Protein AF-A0A8K1LMV2-F1 (afdb_monomer_lite)

InterPro domains:
  IPR005818 Linker histone H1/H5, domain H15 [PF00538] (33-93)
  IPR005818 Linker histone H1/H5, domain H15 [PS51504] (31-93)
  IPR005818 Linker histone H1/H5, domain H15 [SM00526] (29-93)
  IPR005819 Linker histone H1/H5 [PR00624] (18-39)
  IPR005819 Linker histone H1/H5 [PR00624] (45-62)
  IPR005819 Linker histone H1/H5 [PR00624] (65-83)
  IPR005819 Linker histone H1/H5 [PR00624] (86-93)
  IPR036388 Winged helix-like DNA-binding domain superfamily [G3DSA:1.10.10.10] (31-93)
  IPR036390 Winged helix DNA-binding domain superfamily [SSF46785] (32-93)

Organism: NCBI:txid364589

Sequence (93 aa):
MAETAPAAASGPAAAKKPKKAASGSKARKPAGPSVTELITKAVSASKERKGLSLAALKKALAAGGYDVEKNNSRIKLGLKSLVSKGTLVQTKG

Secondary structure (DSSP, 8-state):
------------------------------SS--HHHHHHHHHHH---TT---HHHHHHHHHHTT--TTTTHHHHHHHHHHHHHTTSS-----

Structure (mmCIF, N/CA/C/O backbone):
data_AF-A0A8K1LMV2-F1
#
_entry.id   AF-A0A8K1LMV2-F1
#
loop_
_atom_site.group_PDB
_atom_site.id
_atom_site.type_symbol
_atom_site.label_atom_id
_atom_site.label_alt_id
_atom_site.label_comp_id
_atom_site.label_asym_id
_atom_site.label_entity_id
_atom_site.label_seq_id
_atom_site.pdbx_PDB_ins_code
_atom_site.Cartn_x
_atom_site.Cartn_y
_atom_site.Cartn_z
_atom_site.occupancy
_atom_site.B_iso_or_equiv
_atom_site.auth_seq_id
_atom_site.auth_comp_id
_atom_site.auth_asym_id
_atom_site.auth_atom_id
_atom_site.pdbx_PDB_model_num
ATOM 1 N N . MET A 1 1 ? -37.567 47.287 -56.526 1.00 39.75 1 MET A N 1
ATOM 2 C CA . MET A 1 1 ? -37.637 46.429 -57.729 1.00 39.75 1 MET A CA 1
ATOM 3 C C . MET A 1 1 ? -36.584 45.350 -57.576 1.00 39.75 1 MET A C 1
ATOM 5 O O . MET A 1 1 ? -35.446 45.731 -57.370 1.00 39.75 1 MET A O 1
ATOM 9 N N . ALA A 1 2 ? -36.831 44.047 -57.587 1.00 44.69 2 ALA A N 1
ATOM 10 C CA . ALA A 1 2 ? -38.021 43.197 -57.674 1.00 44.69 2 ALA A CA 1
ATOM 11 C C . ALA A 1 2 ? -37.631 41.925 -56.876 1.00 44.69 2 ALA A C 1
ATOM 13 O O . ALA A 1 2 ? -36.479 41.508 -56.933 1.00 44.69 2 ALA A O 1
ATOM 14 N N . GLU A 1 3 ? -38.390 41.526 -55.856 1.00 40.00 3 GLU A N 1
ATOM 15 C CA . GLU A 1 3 ? -39.378 40.435 -55.923 1.00 40.00 3 GLU A CA 1
ATOM 16 C C . GLU A 1 3 ? -38.845 39.156 -56.590 1.00 40.00 3 GLU A C 1
ATOM 18 O O . GLU A 1 3 ? -38.679 39.140 -57.800 1.00 40.00 3 GLU A O 1
ATOM 23 N N . THR A 1 4 ? -38.611 38.107 -55.786 1.00 39.38 4 THR A N 1
ATOM 24 C CA . THR A 1 4 ? -39.191 36.759 -55.975 1.00 39.38 4 THR A CA 1
ATOM 25 C C . THR A 1 4 ? -38.882 35.870 -54.757 1.00 39.38 4 THR A C 1
ATOM 27 O O . THR A 1 4 ? -37.757 35.416 -54.563 1.00 39.38 4 THR A O 1
ATOM 30 N N . ALA A 1 5 ? -39.907 35.604 -53.950 1.00 47.38 5 ALA A N 1
ATOM 31 C CA . ALA A 1 5 ? -40.179 34.281 -53.368 1.00 47.38 5 ALA A CA 1
ATOM 32 C C . ALA A 1 5 ? -41.242 33.611 -54.287 1.00 47.38 5 ALA A C 1
ATOM 34 O O . ALA A 1 5 ? -41.854 34.376 -55.038 1.00 47.38 5 ALA A O 1
ATOM 35 N N . PRO A 1 6 ? -41.557 32.288 -54.261 1.00 53.56 6 PRO A N 1
ATOM 36 C CA . PRO A 1 6 ? -41.424 31.350 -53.136 1.00 53.56 6 PRO A CA 1
ATOM 37 C C . PRO A 1 6 ? -41.106 29.864 -53.502 1.00 53.56 6 PRO A C 1
ATOM 39 O O . PRO A 1 6 ? -40.924 29.494 -54.653 1.00 53.56 6 PRO A O 1
ATOM 42 N N . ALA A 1 7 ? -41.135 29.018 -52.461 1.00 41.59 7 ALA A N 1
ATOM 43 C CA . ALA A 1 7 ? -41.508 27.593 -52.445 1.00 41.59 7 ALA A CA 1
ATOM 44 C C . ALA A 1 7 ? -40.541 26.521 -53.004 1.00 41.59 7 ALA A C 1
ATOM 46 O O . ALA A 1 7 ? -40.449 26.302 -54.203 1.00 41.59 7 ALA A O 1
ATOM 47 N N . ALA A 1 8 ? -39.978 25.700 -52.104 1.00 42.59 8 ALA A N 1
ATOM 48 C CA . ALA A 1 8 ? -40.488 24.341 -51.856 1.00 42.59 8 ALA A CA 1
ATOM 49 C C . ALA A 1 8 ? -39.689 23.605 -50.755 1.00 42.59 8 ALA A C 1
ATOM 51 O O . ALA A 1 8 ? -38.478 23.452 -50.838 1.00 42.59 8 ALA A O 1
ATOM 52 N N . ALA A 1 9 ? -40.432 23.133 -49.748 1.00 45.59 9 ALA A N 1
ATOM 53 C CA . ALA A 1 9 ? -40.246 21.903 -48.971 1.00 45.59 9 ALA A CA 1
ATOM 54 C C . ALA A 1 9 ? -38.861 21.544 -48.385 1.00 45.59 9 ALA A C 1
ATOM 56 O O . ALA A 1 9 ? -37.973 21.086 -49.096 1.00 45.59 9 ALA A O 1
ATOM 57 N N . SER A 1 10 ? -38.765 21.538 -47.044 1.00 46.28 10 SER A N 1
ATOM 58 C CA . SER A 1 10 ? -38.536 20.311 -46.241 1.00 46.28 10 SER A CA 1
ATOM 59 C C . SER A 1 10 ? -38.411 20.615 -44.738 1.00 46.28 10 SER A C 1
ATOM 61 O O . SER A 1 10 ? -37.411 21.173 -44.311 1.00 46.28 10 SER A O 1
ATOM 63 N N . GLY A 1 11 ? -39.424 20.206 -43.962 1.00 45.16 11 GLY A N 1
ATOM 64 C CA . GLY A 1 11 ? -39.335 19.529 -42.650 1.00 45.16 11 GLY A CA 1
ATOM 65 C C . GLY A 1 11 ? -38.587 20.156 -41.446 1.00 45.16 11 GLY A C 1
ATOM 66 O O . GLY A 1 11 ? -37.488 20.681 -41.578 1.00 45.16 11 GLY A O 1
ATOM 67 N N . PRO A 1 12 ? -39.117 20.026 -40.209 1.00 44.62 12 PRO A N 1
ATOM 68 C CA . PRO A 1 12 ? -38.585 20.694 -39.024 1.00 44.62 12 PRO A CA 1
ATOM 69 C C . PRO A 1 12 ? -37.374 19.944 -38.451 1.00 44.62 12 PRO A C 1
ATOM 71 O O . PRO A 1 12 ? -37.514 18.874 -37.864 1.00 44.62 12 PRO A O 1
ATOM 74 N N . ALA A 1 13 ? -36.178 20.522 -38.521 1.00 42.50 13 ALA A N 1
ATOM 75 C CA . ALA A 1 13 ? -35.036 20.028 -37.752 1.00 42.50 13 ALA A CA 1
ATOM 76 C C . ALA A 1 13 ? -34.979 20.726 -36.385 1.00 42.50 13 ALA A C 1
ATOM 78 O O . ALA A 1 13 ? -34.082 21.512 -36.087 1.00 42.50 13 ALA A O 1
ATOM 79 N N . ALA A 1 14 ? -35.941 20.404 -35.517 1.00 51.09 14 ALA A N 1
ATOM 80 C CA . ALA A 1 14 ? -35.773 20.575 -34.080 1.00 51.09 14 ALA A CA 1
ATOM 81 C C . ALA A 1 14 ? -34.723 19.565 -33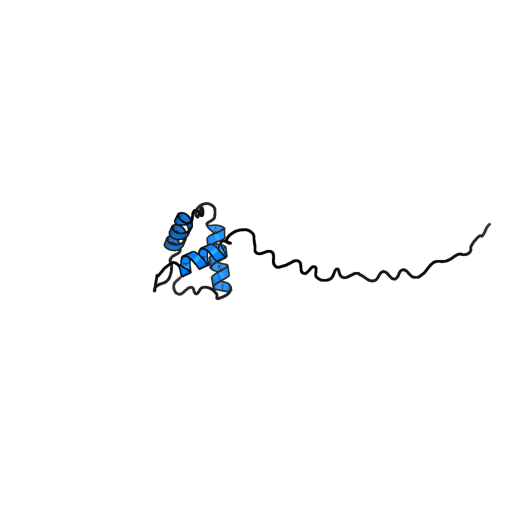.587 1.00 51.09 14 ALA A C 1
ATOM 83 O O . ALA A 1 14 ? -35.053 18.543 -32.985 1.00 51.09 14 ALA A O 1
ATOM 84 N N . ALA A 1 15 ? -33.442 19.833 -33.842 1.00 48.47 15 ALA A N 1
ATOM 85 C CA . ALA A 1 15 ? -32.339 19.047 -33.303 1.00 48.47 15 ALA A CA 1
ATOM 86 C C . ALA A 1 15 ? -32.112 19.426 -31.832 1.00 48.47 15 ALA A C 1
ATOM 88 O O . ALA A 1 15 ? -31.145 20.083 -31.445 1.00 48.47 15 ALA A O 1
ATOM 89 N N . LYS A 1 16 ? -33.050 18.992 -30.988 1.00 53.59 16 LYS A N 1
ATOM 90 C CA . LYS A 1 16 ? -32.821 18.808 -29.558 1.00 53.59 16 LYS A CA 1
ATOM 91 C C . LYS A 1 16 ? -31.603 17.898 -29.389 1.00 53.59 16 LYS A C 1
ATOM 93 O O . LYS A 1 16 ? -31.539 16.831 -29.991 1.00 53.59 16 LYS A O 1
ATOM 98 N N . LYS A 1 17 ? -30.668 18.336 -28.538 1.00 56.72 17 LYS A N 1
ATOM 99 C CA . LYS A 1 17 ? -29.595 17.553 -27.902 1.00 56.72 17 LYS A CA 1
ATOM 100 C C . LYS A 1 17 ? -29.768 16.031 -28.045 1.00 56.72 17 LYS A C 1
ATOM 102 O O . LYS A 1 17 ? -30.632 15.474 -27.362 1.00 56.72 17 LYS A O 1
ATOM 107 N N . PRO A 1 18 ? -28.841 15.320 -28.697 1.00 47.53 18 PRO A N 1
ATOM 108 C CA . PRO A 1 18 ? -28.490 14.006 -28.219 1.00 47.53 18 PRO A CA 1
ATOM 109 C C . PRO A 1 18 ? -27.543 14.215 -27.037 1.00 47.53 18 PRO A C 1
ATOM 111 O O . PRO A 1 18 ? -26.340 14.431 -27.187 1.00 47.53 18 PRO A O 1
ATOM 114 N N . LYS A 1 19 ? -28.108 14.144 -25.823 1.00 56.34 19 LYS A N 1
ATOM 115 C CA . LYS A 1 19 ? -27.373 13.594 -24.680 1.00 56.34 19 LYS A CA 1
ATOM 116 C C . LYS A 1 19 ? -26.736 12.311 -25.205 1.00 56.34 19 LYS A C 1
ATOM 118 O O . LYS A 1 19 ? -27.458 11.348 -25.455 1.00 56.34 19 LYS A O 1
ATOM 123 N N . LYS A 1 20 ? -25.418 12.308 -25.422 1.00 45.97 20 LYS A N 1
ATOM 124 C CA . LYS A 1 20 ? -24.685 11.072 -25.676 1.00 45.97 20 LYS A CA 1
ATOM 125 C C . LYS A 1 20 ? -24.782 10.267 -24.393 1.00 45.97 20 LYS A C 1
ATOM 127 O O . LYS A 1 20 ? -24.037 10.478 -23.439 1.00 45.97 20 LYS A O 1
ATOM 132 N N . ALA A 1 21 ? -25.821 9.442 -24.367 1.00 46.31 21 ALA A N 1
ATOM 133 C CA . ALA A 1 21 ? -26.045 8.416 -23.391 1.00 46.31 21 ALA A CA 1
ATOM 134 C C . ALA A 1 21 ? -24.735 7.659 -23.207 1.00 46.31 21 ALA A C 1
ATOM 136 O O . ALA A 1 21 ? -24.082 7.283 -24.182 1.00 46.31 21 ALA A O 1
ATOM 137 N N . ALA A 1 22 ? -24.359 7.526 -21.938 1.00 53.12 22 ALA A N 1
ATOM 138 C CA . ALA A 1 22 ? -23.825 6.305 -21.370 1.00 53.12 22 ALA A CA 1
ATOM 139 C C . ALA A 1 22 ? -23.236 5.342 -22.412 1.00 53.12 22 ALA A C 1
ATOM 141 O O . ALA A 1 22 ? -23.830 4.317 -22.739 1.00 53.12 22 ALA A O 1
ATOM 142 N N . SER A 1 23 ? -22.026 5.639 -22.893 1.00 47.03 23 SER A N 1
ATOM 143 C CA . SER A 1 23 ? -21.158 4.558 -23.336 1.00 47.03 23 SER A CA 1
ATOM 144 C C . SER A 1 23 ? -20.672 3.877 -22.068 1.00 47.03 23 SER A C 1
ATOM 146 O O . SER A 1 23 ? -19.628 4.213 -21.507 1.00 47.03 23 SER A O 1
ATOM 148 N N . GLY A 1 24 ? -21.492 2.943 -21.588 1.00 49.75 24 GLY A N 1
ATOM 149 C CA . GLY A 1 24 ? -21.071 1.857 -20.725 1.00 49.75 24 GLY A CA 1
ATOM 150 C C . GLY A 1 24 ? -20.055 1.005 -21.474 1.00 49.75 24 GLY A C 1
ATOM 151 O O . GLY A 1 24 ? -20.335 -0.116 -21.874 1.00 49.75 24 GLY A O 1
ATOM 152 N N . SER A 1 25 ? -18.856 1.537 -21.676 1.00 48.44 25 SER A N 1
ATOM 153 C CA . SER A 1 25 ? -17.698 0.740 -22.036 1.00 48.44 25 SER A CA 1
ATOM 154 C C . SER A 1 25 ? -17.066 0.295 -20.735 1.00 48.44 25 SER A C 1
ATOM 156 O O . SER A 1 25 ? -16.218 0.984 -20.176 1.00 48.44 25 SER A O 1
ATOM 158 N N . LYS A 1 26 ? -17.589 -0.834 -20.245 1.00 50.59 26 LYS A N 1
AT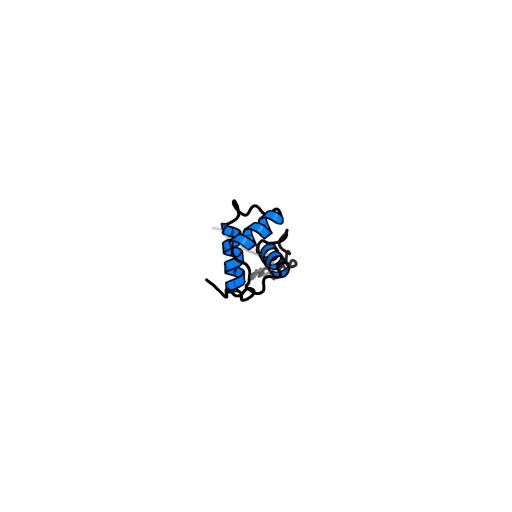OM 159 C CA . LYS A 1 26 ? -16.854 -1.894 -19.554 1.00 50.59 26 LYS A CA 1
ATOM 160 C C . LYS A 1 26 ? -15.704 -1.361 -18.712 1.00 50.59 26 LYS A C 1
ATOM 162 O O . LYS A 1 26 ? -14.642 -1.104 -19.270 1.00 50.59 26 LYS A O 1
ATOM 167 N N . ALA A 1 27 ? -15.953 -1.223 -17.403 1.00 52.44 27 ALA A N 1
ATOM 168 C CA . ALA A 1 27 ? -14.964 -0.994 -16.354 1.00 52.44 27 ALA A CA 1
ATOM 169 C C . ALA A 1 27 ? -13.573 -1.390 -16.850 1.00 52.44 27 ALA A C 1
ATOM 171 O O . ALA A 1 27 ? -13.232 -2.577 -16.883 1.00 52.44 27 ALA A O 1
ATOM 172 N N . ARG A 1 28 ? -12.827 -0.400 -17.357 1.00 50.47 28 ARG A N 1
ATOM 173 C CA . ARG A 1 28 ? -11.453 -0.611 -17.778 1.00 50.47 28 ARG A CA 1
ATOM 174 C C . ARG A 1 28 ? -10.749 -0.893 -16.471 1.00 50.47 28 ARG A C 1
ATOM 176 O O . ARG A 1 28 ? -10.420 0.044 -15.749 1.00 50.47 28 ARG A O 1
ATOM 183 N N . LYS A 1 29 ? -10.641 -2.179 -16.117 1.00 59.03 29 LYS A N 1
ATOM 184 C CA . LYS A 1 29 ? -9.733 -2.639 -15.074 1.00 59.03 29 LYS A CA 1
ATOM 185 C C . LYS A 1 29 ? -8.432 -1.899 -15.370 1.00 59.03 29 LYS A C 1
ATOM 187 O O . LYS A 1 29 ? -7.936 -2.055 -16.491 1.00 59.03 29 LYS A O 1
ATOM 192 N N . PRO A 1 30 ? -7.986 -0.989 -14.490 1.00 53.91 30 PRO A N 1
ATOM 193 C CA . PRO A 1 30 ? -6.802 -0.208 -14.778 1.00 53.91 30 PRO A CA 1
ATOM 194 C C . PRO A 1 30 ? -5.683 -1.193 -15.104 1.00 53.91 30 PRO A C 1
ATOM 196 O O . PRO A 1 30 ? -5.509 -2.202 -14.425 1.00 53.91 30 PRO A O 1
ATOM 199 N N . ALA A 1 31 ? -5.036 -0.951 -16.239 1.00 54.69 31 ALA A N 1
ATOM 200 C CA . ALA A 1 31 ? -3.961 -1.777 -16.743 1.00 54.69 31 ALA A CA 1
ATOM 201 C C . ALA A 1 31 ? -2.839 -1.846 -15.692 1.00 54.69 31 ALA A C 1
ATOM 203 O O . ALA A 1 31 ? -2.338 -0.812 -15.253 1.00 54.69 31 ALA A O 1
ATOM 204 N N . GLY A 1 32 ? -2.470 -3.068 -15.304 1.00 57.56 32 GLY A N 1
ATOM 205 C CA . GLY A 1 32 ? -1.414 -3.363 -14.331 1.00 57.56 32 GLY A CA 1
ATOM 206 C C . GLY A 1 32 ? -1.878 -3.344 -12.866 1.00 57.56 32 GLY A C 1
ATOM 207 O O . GLY A 1 32 ? -2.833 -2.640 -12.538 1.00 57.56 32 GLY A O 1
ATOM 208 N N . PRO A 1 33 ? -1.207 -4.108 -11.975 1.00 62.16 33 PRO A N 1
ATOM 209 C CA . PRO A 1 33 ? -1.521 -4.094 -10.552 1.00 62.16 33 PRO A CA 1
ATOM 210 C C . PRO A 1 33 ? -1.350 -2.668 -10.039 1.00 62.16 33 PRO A C 1
ATOM 212 O O . PRO A 1 33 ? -0.249 -2.111 -10.033 1.00 62.16 33 PRO A O 1
ATOM 215 N N . SER A 1 34 ? -2.460 -2.045 -9.663 1.00 72.12 34 SER A N 1
ATOM 216 C CA . SER A 1 34 ? -2.440 -0.659 -9.216 1.00 72.12 34 SER A CA 1
ATOM 217 C C . SER A 1 34 ? -1.644 -0.548 -7.914 1.00 72.12 34 SER A C 1
ATOM 219 O O . SER A 1 34 ? -1.580 -1.498 -7.139 1.00 72.12 34 SER A O 1
ATOM 221 N N . VAL A 1 35 ? -1.067 0.619 -7.612 1.00 76.56 35 VAL A N 1
ATOM 222 C CA . VAL A 1 35 ? -0.330 0.835 -6.345 1.00 76.56 35 VAL A CA 1
ATOM 223 C C . VAL A 1 35 ? -1.190 0.455 -5.140 1.00 76.56 35 VAL A C 1
ATOM 225 O O . VAL A 1 35 ? -0.699 -0.128 -4.183 1.00 76.56 35 VAL A O 1
ATOM 228 N N . THR A 1 36 ? -2.493 0.713 -5.215 1.00 78.62 36 THR A N 1
ATOM 229 C CA . THR A 1 36 ? -3.463 0.270 -4.213 1.00 78.62 36 THR A CA 1
ATOM 230 C C . THR A 1 36 ? -3.571 -1.250 -4.114 1.00 78.62 36 THR A C 1
ATOM 232 O O . THR A 1 36 ? -3.621 -1.766 -3.007 1.00 78.62 36 THR A O 1
ATOM 235 N N . GLU A 1 37 ? -3.547 -1.981 -5.229 1.00 83.88 37 GLU A N 1
ATOM 236 C CA . GLU A 1 37 ? -3.561 -3.450 -5.227 1.00 83.88 37 GLU A CA 1
ATOM 237 C C . GLU A 1 37 ? -2.239 -4.037 -4.727 1.00 83.88 37 GLU A C 1
ATOM 239 O O . GLU A 1 37 ? -2.254 -5.009 -3.978 1.00 83.88 37 GLU A O 1
ATOM 244 N N . LEU A 1 38 ? -1.102 -3.427 -5.076 1.00 83.19 38 LEU A N 1
ATOM 245 C CA . LEU A 1 38 ? 0.209 -3.816 -4.552 1.00 83.19 38 LEU A CA 1
ATOM 246 C C . LEU A 1 38 ? 0.285 -3.603 -3.037 1.00 83.19 38 LEU A C 1
ATOM 248 O O . LEU A 1 38 ? 0.775 -4.475 -2.324 1.00 83.19 38 LEU A O 1
ATOM 252 N N . ILE A 1 39 ? -0.244 -2.483 -2.536 1.00 83.12 39 ILE A N 1
ATOM 253 C CA . ILE A 1 39 ? -0.327 -2.208 -1.098 1.00 83.12 39 ILE A CA 1
ATOM 254 C C . ILE A 1 39 ? -1.250 -3.222 -0.419 1.00 83.12 39 ILE A C 1
ATOM 256 O O . ILE A 1 39 ? -0.838 -3.828 0.564 1.00 83.12 39 ILE A O 1
ATOM 260 N N . THR A 1 40 ? -2.457 -3.461 -0.938 1.00 83.88 40 THR A N 1
ATOM 261 C CA . THR A 1 40 ? -3.381 -4.443 -0.350 1.00 83.88 40 THR A CA 1
ATOM 262 C C . THR A 1 40 ? -2.782 -5.842 -0.361 1.00 83.88 40 THR A C 1
ATOM 264 O O . THR A 1 40 ? -2.816 -6.516 0.659 1.00 83.88 40 THR A O 1
ATOM 267 N N . LYS A 1 41 ? -2.157 -6.270 -1.463 1.00 85.25 41 LYS A N 1
ATOM 268 C CA . LYS A 1 41 ? -1.500 -7.578 -1.551 1.00 85.25 41 LYS A CA 1
ATOM 269 C C . LYS A 1 41 ? -0.333 -7.692 -0.573 1.00 85.25 41 LYS A C 1
ATOM 271 O O . LYS A 1 41 ? -0.212 -8.719 0.081 1.00 85.25 41 LYS A O 1
ATOM 276 N N . ALA A 1 42 ? 0.494 -6.655 -0.437 1.00 84.31 42 ALA A N 1
ATOM 277 C CA . ALA A 1 42 ? 1.592 -6.634 0.528 1.00 84.31 42 ALA A CA 1
ATOM 278 C C . ALA A 1 42 ? 1.085 -6.668 1.981 1.00 84.31 42 ALA A C 1
ATOM 280 O O . ALA A 1 42 ? 1.639 -7.397 2.799 1.00 84.31 42 ALA A O 1
ATOM 281 N N . VAL A 1 43 ? 0.009 -5.936 2.291 1.00 80.88 43 VAL A N 1
ATOM 282 C CA . VAL A 1 43 ? -0.650 -5.959 3.607 1.00 80.88 43 VAL A CA 1
ATOM 283 C C . VAL A 1 43 ? -1.256 -7.330 3.894 1.00 80.88 43 VAL A C 1
ATOM 285 O O . VAL A 1 43 ? -1.019 -7.875 4.964 1.00 80.88 43 VAL A O 1
ATOM 288 N N . SER A 1 44 ? -1.978 -7.920 2.942 1.00 82.25 44 SER A N 1
ATOM 289 C CA . SER A 1 44 ? -2.599 -9.240 3.096 1.00 82.25 44 SER A CA 1
ATOM 290 C C . SER A 1 44 ? -1.584 -10.381 3.169 1.00 82.25 44 SER A C 1
ATOM 292 O O . SER A 1 44 ? -1.801 -11.339 3.905 1.00 82.25 44 SER A O 1
ATOM 294 N N . ALA A 1 45 ? -0.486 -10.303 2.414 1.00 82.75 45 ALA A N 1
ATOM 295 C CA . ALA A 1 45 ? 0.587 -11.293 2.460 1.00 82.75 45 ALA A CA 1
ATOM 296 C C . ALA A 1 45 ? 1.406 -11.202 3.754 1.00 82.75 45 ALA A C 1
ATOM 298 O O . ALA A 1 45 ? 2.071 -12.168 4.129 1.00 82.75 45 ALA A O 1
ATOM 29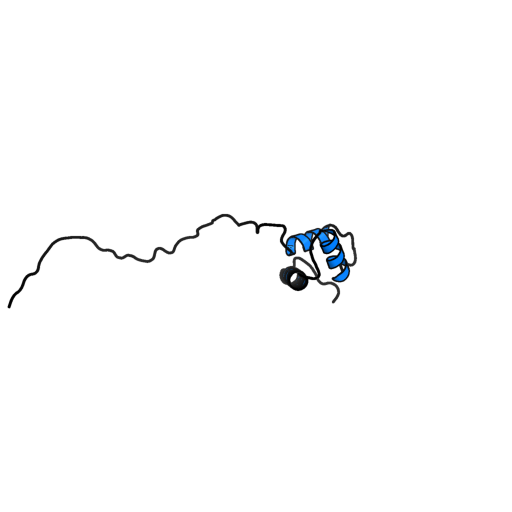9 N N . SER A 1 46 ? 1.375 -10.058 4.442 1.00 76.19 46 SER A N 1
ATOM 300 C CA . SER A 1 46 ? 2.127 -9.883 5.673 1.00 76.19 46 SER A CA 1
ATOM 301 C C . SER A 1 46 ? 1.327 -10.331 6.892 1.00 76.19 46 SER A C 1
ATOM 303 O O . SER A 1 46 ? 0.208 -9.890 7.139 1.00 76.19 46 SER A O 1
ATOM 305 N N . LYS A 1 47 ? 1.925 -11.207 7.699 1.00 71.56 47 LYS A N 1
ATOM 306 C CA . LYS A 1 47 ? 1.325 -11.767 8.917 1.00 71.56 47 LYS A CA 1
ATOM 307 C C . LYS A 1 47 ? 1.602 -10.890 10.150 1.00 71.56 47 LYS A C 1
ATOM 309 O O . LYS A 1 47 ? 1.815 -11.398 11.246 1.00 71.56 47 LYS A O 1
ATOM 314 N N . GLU A 1 48 ? 1.645 -9.572 9.982 1.00 72.56 48 GLU A N 1
ATOM 315 C CA . GLU A 1 48 ? 1.955 -8.643 11.071 1.00 72.56 48 GLU A CA 1
ATOM 316 C C . GLU A 1 48 ? 0.700 -8.304 11.879 1.00 72.56 48 GLU A C 1
ATOM 318 O O . GLU A 1 48 ? -0.124 -7.478 11.485 1.00 72.56 48 GLU A O 1
ATOM 323 N N . ARG A 1 49 ? 0.569 -8.920 13.061 1.00 68.38 49 ARG A N 1
ATOM 324 C CA . ARG A 1 49 ? -0.549 -8.685 13.997 1.00 68.38 49 ARG A CA 1
ATOM 325 C C . ARG A 1 49 ? -0.609 -7.235 14.496 1.00 68.38 49 ARG A C 1
ATOM 327 O O . ARG A 1 49 ? -1.656 -6.798 14.964 1.00 68.38 49 ARG A O 1
ATOM 334 N N . LYS A 1 50 ? 0.506 -6.497 14.418 1.00 72.25 50 LYS A N 1
ATOM 335 C CA . LYS A 1 50 ? 0.608 -5.077 14.796 1.00 72.25 50 LYS A CA 1
ATOM 336 C C . LYS A 1 50 ? 0.470 -4.113 13.606 1.00 72.25 50 LYS A C 1
ATOM 338 O O . LYS A 1 50 ? 0.464 -2.903 13.822 1.00 72.25 50 LYS A O 1
ATOM 343 N N . GLY A 1 51 ? 0.295 -4.630 12.389 1.00 74.00 51 GLY A N 1
ATOM 344 C CA . GLY A 1 51 ? 0.215 -3.845 11.157 1.00 74.00 51 GLY A CA 1
ATOM 345 C C . GLY A 1 51 ? 1.581 -3.566 10.522 1.00 74.00 51 GLY A C 1
ATOM 346 O O . GLY A 1 51 ? 2.628 -3.878 11.083 1.00 74.00 51 GLY A O 1
ATOM 347 N N . LEU A 1 52 ? 1.569 -2.971 9.325 1.00 77.12 52 LEU A N 1
ATOM 348 C CA . LEU A 1 52 ? 2.788 -2.672 8.571 1.00 77.12 52 LEU A CA 1
ATOM 349 C C . LEU A 1 52 ? 3.214 -1.218 8.711 1.00 77.12 52 LEU A C 1
ATOM 351 O O . LEU A 1 52 ? 2.456 -0.297 8.410 1.00 77.12 52 LEU A O 1
ATOM 355 N N . SER A 1 53 ? 4.475 -1.021 9.095 1.00 79.81 53 SER A N 1
ATOM 356 C CA . SER A 1 53 ? 5.111 0.293 9.048 1.00 79.81 53 SER A CA 1
ATOM 357 C C . SER A 1 53 ? 5.393 0.714 7.602 1.00 79.81 53 SER A C 1
ATOM 359 O O . SER A 1 53 ? 5.576 -0.122 6.713 1.00 79.81 53 SER A O 1
ATOM 361 N N . LEU A 1 54 ? 5.501 2.025 7.358 1.00 80.69 54 LEU 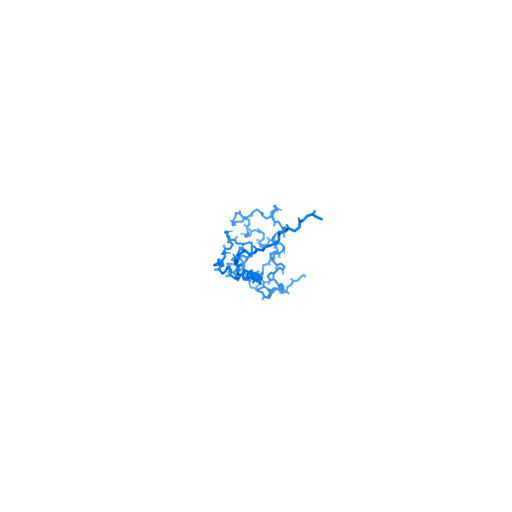A N 1
ATOM 362 C CA . LEU A 1 54 ? 5.841 2.548 6.028 1.00 80.69 54 LEU A CA 1
ATOM 363 C C . LEU A 1 54 ? 7.173 1.997 5.500 1.00 80.69 54 LEU A C 1
ATOM 365 O O . LEU A 1 54 ? 7.309 1.767 4.301 1.00 80.69 54 LEU A O 1
ATOM 369 N N . ALA A 1 55 ? 8.151 1.778 6.380 1.00 82.00 55 ALA A N 1
ATOM 370 C CA . ALA A 1 55 ? 9.438 1.204 6.004 1.00 82.00 55 ALA A CA 1
ATOM 371 C C . ALA A 1 55 ? 9.305 -0.271 5.591 1.00 82.00 55 ALA A C 1
ATOM 373 O O . ALA A 1 55 ? 9.882 -0.678 4.583 1.00 82.00 55 ALA A O 1
ATOM 374 N N . ALA A 1 56 ? 8.514 -1.056 6.327 1.00 82.31 56 ALA A N 1
ATOM 375 C CA . ALA A 1 56 ? 8.249 -2.454 5.992 1.00 82.31 56 ALA A CA 1
ATOM 376 C C . ALA A 1 56 ? 7.467 -2.580 4.678 1.00 82.31 56 ALA A C 1
ATOM 378 O O . ALA A 1 56 ? 7.833 -3.379 3.819 1.00 82.31 56 ALA A O 1
ATOM 379 N N . LEU A 1 57 ? 6.456 -1.728 4.472 1.00 82.31 57 LEU A N 1
ATOM 380 C CA . LEU A 1 57 ? 5.692 -1.685 3.227 1.00 82.31 57 LEU A CA 1
ATOM 381 C C . LEU A 1 57 ? 6.588 -1.345 2.031 1.00 82.31 57 LEU A C 1
ATOM 383 O O . LEU A 1 57 ? 6.500 -1.993 0.993 1.00 82.31 57 LEU A O 1
ATOM 387 N N . LYS A 1 58 ? 7.494 -0.371 2.178 1.00 83.19 58 LYS A N 1
ATOM 388 C CA . LYS A 1 58 ? 8.468 -0.041 1.129 1.00 83.19 58 LYS A CA 1
ATOM 389 C C . LYS A 1 58 ? 9.393 -1.213 0.813 1.00 83.19 58 LYS A C 1
ATOM 391 O O . LYS A 1 58 ? 9.625 -1.493 -0.355 1.00 83.19 58 LYS A O 1
ATOM 396 N N . LYS A 1 59 ? 9.880 -1.931 1.824 1.00 83.69 59 LYS A N 1
ATOM 397 C CA . LYS A 1 59 ? 10.713 -3.125 1.609 1.00 83.69 59 LYS A CA 1
ATOM 398 C C . LYS A 1 59 ? 9.949 -4.235 0.883 1.00 83.69 59 LYS A C 1
ATOM 400 O O . LYS A 1 59 ? 10.484 -4.815 -0.052 1.00 83.69 59 LYS A O 1
ATOM 405 N N . ALA A 1 60 ? 8.694 -4.482 1.256 1.00 81.00 60 ALA A N 1
ATOM 406 C CA . ALA A 1 60 ? 7.850 -5.479 0.596 1.00 81.00 60 ALA A CA 1
ATOM 407 C C . ALA A 1 60 ? 7.541 -5.110 -0.866 1.00 81.00 60 ALA A C 1
ATOM 409 O O . ALA A 1 60 ? 7.549 -5.972 -1.741 1.00 81.00 60 ALA A O 1
ATOM 410 N N . LEU A 1 61 ? 7.312 -3.823 -1.144 1.00 81.31 61 LEU A N 1
ATOM 411 C CA . LEU A 1 61 ? 7.091 -3.323 -2.502 1.00 81.31 61 LEU A CA 1
ATOM 412 C C . LEU A 1 61 ? 8.371 -3.376 -3.350 1.00 81.31 61 LEU A C 1
ATOM 414 O O . LEU A 1 61 ? 8.303 -3.791 -4.504 1.00 81.31 61 LEU A O 1
ATOM 418 N N . ALA A 1 62 ? 9.527 -3.032 -2.778 1.00 81.12 62 ALA A N 1
ATOM 419 C CA . ALA A 1 62 ? 10.823 -3.146 -3.446 1.00 81.12 62 ALA A CA 1
ATOM 420 C C . ALA A 1 62 ? 11.171 -4.606 -3.776 1.00 81.12 62 ALA A C 1
ATOM 422 O O . ALA A 1 62 ? 11.598 -4.896 -4.890 1.00 81.12 62 ALA A O 1
ATOM 423 N N . ALA A 1 63 ? 10.899 -5.539 -2.857 1.00 81.31 63 ALA A N 1
ATOM 424 C CA . ALA A 1 63 ? 11.020 -6.976 -3.114 1.00 81.31 63 ALA A CA 1
ATOM 425 C C . ALA A 1 63 ? 10.065 -7.459 -4.224 1.00 81.31 63 ALA A C 1
ATOM 427 O O . ALA A 1 63 ? 10.380 -8.396 -4.950 1.00 81.31 63 ALA A O 1
ATOM 428 N N . GLY A 1 64 ? 8.918 -6.793 -4.391 1.00 74.62 64 GLY A N 1
ATOM 429 C CA . GLY A 1 64 ? 7.985 -7.001 -5.499 1.00 74.62 64 GLY A CA 1
ATOM 430 C C . GLY A 1 64 ? 8.384 -6.322 -6.816 1.00 74.62 64 GLY A C 1
ATOM 431 O O . GLY A 1 64 ? 7.573 -6.304 -7.739 1.00 74.62 64 GLY A O 1
ATOM 432 N N . GLY A 1 65 ? 9.586 -5.738 -6.907 1.00 78.06 65 GLY A N 1
ATOM 433 C CA . GLY A 1 65 ? 10.087 -5.058 -8.105 1.00 78.06 65 GLY A CA 1
ATOM 434 C C . GLY A 1 65 ? 9.532 -3.647 -8.316 1.00 78.06 65 GLY A C 1
ATOM 435 O O . GLY A 1 65 ? 9.680 -3.083 -9.399 1.00 78.06 65 GLY A O 1
ATOM 436 N N . TYR A 1 66 ? 8.881 -3.060 -7.308 1.00 81.31 66 TYR A N 1
ATOM 437 C CA . TYR A 1 66 ? 8.386 -1.689 -7.380 1.00 81.31 66 TYR A CA 1
ATOM 438 C C . TYR A 1 66 ? 9.453 -0.706 -6.890 1.00 81.31 66 TYR A C 1
ATOM 440 O O . TYR A 1 66 ? 9.900 -0.785 -5.747 1.00 81.31 66 TYR A O 1
ATOM 448 N N . ASP A 1 67 ? 9.828 0.261 -7.729 1.00 82.38 67 ASP A N 1
ATOM 449 C CA . ASP A 1 67 ? 10.778 1.312 -7.351 1.00 82.38 67 ASP A CA 1
ATOM 450 C C . ASP A 1 67 ? 10.117 2.293 -6.370 1.00 82.38 67 ASP A C 1
ATOM 452 O O . ASP A 1 67 ? 9.422 3.246 -6.746 1.00 82.38 67 ASP A O 1
ATOM 456 N N . VAL A 1 68 ? 10.309 2.019 -5.081 1.00 78.00 68 VAL A N 1
ATOM 457 C CA . VAL A 1 68 ? 9.745 2.787 -3.969 1.00 78.00 68 VAL A CA 1
ATOM 458 C C . VAL A 1 68 ? 10.395 4.151 -3.772 1.00 78.00 68 VAL A C 1
ATOM 460 O O . VAL A 1 68 ? 9.788 5.003 -3.118 1.00 78.00 68 VAL A O 1
ATOM 463 N N . GLU A 1 69 ? 11.589 4.378 -4.318 1.00 81.00 69 GLU A N 1
ATOM 464 C CA . GLU A 1 69 ? 12.293 5.654 -4.204 1.00 81.00 69 GLU A CA 1
ATOM 465 C C . GLU A 1 69 ? 11.714 6.655 -5.197 1.00 81.00 69 GLU A C 1
ATOM 467 O O . GLU A 1 69 ? 11.254 7.728 -4.795 1.00 81.00 69 GLU A O 1
ATOM 472 N N . LYS A 1 70 ? 11.589 6.259 -6.468 1.00 84.31 70 LYS A N 1
ATOM 473 C CA . LYS A 1 70 ? 10.985 7.110 -7.504 1.00 84.31 70 LYS A CA 1
ATOM 474 C C . LYS A 1 70 ? 9.478 7.280 -7.334 1.00 84.31 70 LYS A C 1
ATOM 476 O O . LYS A 1 70 ? 8.923 8.308 -7.715 1.00 84.31 70 LYS A O 1
ATOM 481 N N . ASN A 1 71 ? 8.795 6.309 -6.725 1.00 82.88 71 ASN A N 1
ATOM 482 C CA . ASN A 1 71 ? 7.333 6.308 -6.603 1.00 82.88 71 ASN A CA 1
ATOM 483 C C . ASN A 1 71 ? 6.808 6.524 -5.176 1.00 82.88 71 ASN A C 1
ATOM 485 O O . ASN A 1 71 ? 5.633 6.263 -4.895 1.00 82.88 71 ASN A O 1
ATOM 489 N N . ASN A 1 72 ? 7.637 7.044 -4.271 1.00 84.44 72 ASN A N 1
ATOM 490 C CA . ASN A 1 72 ? 7.280 7.281 -2.869 1.00 84.44 72 ASN A CA 1
ATOM 491 C C . ASN A 1 72 ? 5.985 8.111 -2.718 1.00 84.44 72 ASN A C 1
ATOM 493 O O . ASN A 1 72 ? 5.128 7.791 -1.894 1.00 84.44 72 ASN A O 1
ATOM 497 N N . SER A 1 73 ? 5.786 9.129 -3.564 1.00 84.94 73 SER A N 1
ATOM 498 C CA . SER A 1 73 ? 4.572 9.963 -3.568 1.00 84.94 73 SER A CA 1
ATOM 499 C C . SER A 1 73 ? 3.308 9.174 -3.921 1.00 84.94 73 SER A C 1
ATOM 501 O O . SER A 1 73 ? 2.269 9.360 -3.289 1.00 84.94 73 SER A O 1
ATOM 503 N N . ARG A 1 74 ? 3.393 8.244 -4.882 1.00 83.94 74 ARG A N 1
ATOM 504 C CA . ARG A 1 74 ? 2.273 7.371 -5.274 1.00 83.94 74 ARG A CA 1
ATOM 505 C C . ARG A 1 74 ? 1.924 6.385 -4.162 1.00 83.94 74 ARG A C 1
ATOM 507 O O . ARG A 1 74 ? 0.745 6.154 -3.921 1.00 83.94 74 ARG A O 1
ATOM 514 N N . ILE A 1 75 ? 2.925 5.860 -3.455 1.00 84.75 75 ILE A N 1
ATOM 515 C CA . ILE A 1 75 ? 2.720 4.953 -2.315 1.00 84.75 75 ILE A CA 1
ATOM 516 C C . ILE A 1 75 ? 2.007 5.687 -1.178 1.00 84.75 75 ILE A C 1
ATOM 518 O O . ILE A 1 75 ? 0.993 5.207 -0.678 1.00 84.75 75 ILE A O 1
ATOM 522 N N . LYS A 1 76 ? 2.486 6.882 -0.808 1.00 87.19 76 LYS A N 1
ATOM 523 C CA . LYS A 1 76 ? 1.855 7.708 0.233 1.00 87.19 76 LYS A CA 1
ATOM 524 C C . LYS A 1 76 ? 0.420 8.086 -0.132 1.00 87.19 76 LYS A C 1
ATOM 526 O O . LYS A 1 76 ? -0.471 7.975 0.706 1.00 87.19 76 LYS A O 1
ATOM 531 N N . LEU A 1 77 ? 0.184 8.498 -1.379 1.00 89.12 77 LEU A N 1
ATOM 532 C CA . LEU A 1 77 ? -1.150 8.861 -1.856 1.00 89.12 77 LEU A CA 1
ATOM 533 C C . LEU A 1 77 ? -2.095 7.654 -1.907 1.00 89.12 77 LEU A C 1
ATOM 535 O O . LEU A 1 77 ? -3.248 7.763 -1.489 1.00 89.12 77 LEU A O 1
ATOM 539 N N . GLY A 1 78 ? -1.614 6.507 -2.390 1.00 87.50 78 GLY A N 1
ATOM 540 C CA . GLY A 1 78 ? -2.378 5.262 -2.438 1.00 87.50 78 GLY A CA 1
ATOM 541 C C . GLY A 1 78 ? -2.764 4.780 -1.044 1.00 87.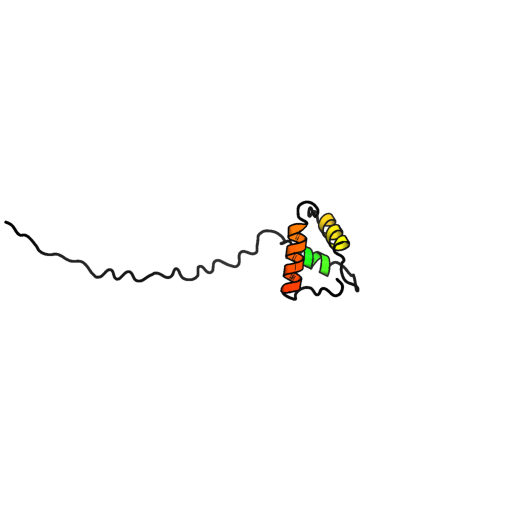50 78 GLY A C 1
ATOM 542 O O . GLY A 1 78 ? -3.924 4.445 -0.815 1.00 87.50 78 GLY A O 1
ATOM 543 N N . LEU A 1 79 ? -1.828 4.840 -0.094 1.00 86.75 79 LEU A N 1
ATOM 544 C CA . LEU A 1 79 ? -2.077 4.491 1.301 1.00 86.75 79 LEU A CA 1
ATOM 545 C C . LEU A 1 79 ? -3.076 5.455 1.951 1.00 86.75 79 LEU A C 1
ATOM 547 O O . LEU A 1 79 ? -4.067 5.002 2.514 1.00 86.75 79 LEU A O 1
ATOM 551 N N . LYS A 1 80 ? -2.884 6.772 1.798 1.00 88.94 80 LYS A N 1
ATOM 552 C CA . LYS A 1 80 ? -3.820 7.785 2.314 1.00 88.94 80 LYS A CA 1
ATOM 553 C C . LYS A 1 80 ? -5.222 7.598 1.734 1.00 88.94 80 LYS A C 1
ATOM 555 O O . LYS A 1 80 ? -6.196 7.656 2.470 1.00 88.94 80 LYS A O 1
ATOM 560 N N . SER A 1 81 ? -5.324 7.284 0.444 1.00 87.81 81 SER A N 1
ATOM 561 C CA . SER A 1 81 ? -6.608 7.006 -0.206 1.00 87.81 81 SER A CA 1
ATOM 562 C C . SER A 1 81 ? -7.273 5.732 0.319 1.00 87.81 81 SER A C 1
ATOM 564 O O . SER A 1 81 ? -8.490 5.716 0.461 1.00 87.81 81 SER A O 1
ATOM 566 N N . LEU A 1 82 ? -6.516 4.669 0.614 1.00 87.44 82 LEU A N 1
ATOM 567 C CA . LEU A 1 82 ? -7.067 3.438 1.202 1.00 87.44 82 LEU A CA 1
ATOM 568 C C . LEU A 1 82 ? -7.537 3.641 2.642 1.00 87.44 82 LEU A C 1
ATOM 570 O O . LEU A 1 82 ? -8.556 3.071 3.025 1.00 87.44 82 LEU A O 1
ATOM 574 N N . VAL A 1 83 ? -6.829 4.467 3.413 1.00 86.94 83 VAL A N 1
ATOM 575 C CA . VAL A 1 83 ? -7.237 4.825 4.776 1.00 86.94 83 VAL A CA 1
ATOM 576 C C . VAL A 1 83 ? -8.480 5.713 4.753 1.00 86.94 83 VAL A C 1
ATOM 578 O O . VAL A 1 83 ? -9.449 5.421 5.443 1.00 86.94 83 VAL A O 1
ATOM 581 N N . SER A 1 84 ? -8.524 6.736 3.893 1.00 88.69 84 SER A N 1
ATOM 582 C CA . SER A 1 8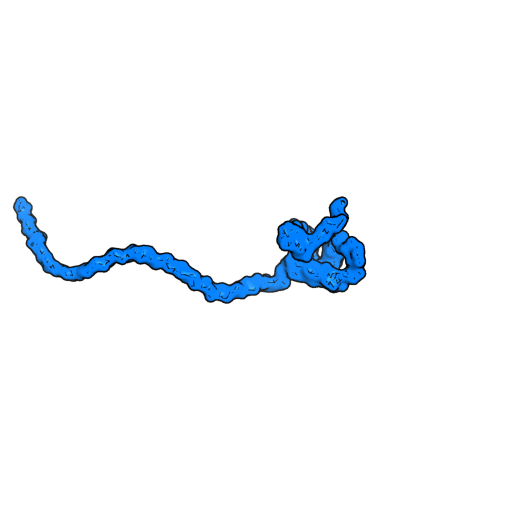4 ? -9.706 7.600 3.747 1.00 88.69 84 SER A CA 1
ATOM 583 C C . SER A 1 84 ? -10.944 6.858 3.234 1.00 88.69 84 SER A C 1
ATOM 585 O O . SER A 1 84 ? -12.056 7.214 3.602 1.00 88.69 84 SER A O 1
ATOM 587 N N . LYS A 1 85 ? -10.771 5.821 2.404 1.00 89.19 85 LYS A N 1
ATOM 588 C CA . LYS A 1 85 ? -11.866 4.941 1.957 1.00 89.19 85 LYS A CA 1
ATOM 589 C C . LYS A 1 85 ? -12.308 3.928 3.023 1.00 89.19 85 LYS A C 1
ATOM 591 O O . LYS A 1 85 ? -13.285 3.225 2.796 1.00 89.19 85 LYS A O 1
ATOM 596 N N . GLY A 1 86 ? -11.586 3.809 4.139 1.00 85.38 86 GLY A N 1
ATOM 597 C CA . GLY A 1 86 ? -11.866 2.842 5.206 1.00 85.38 86 GLY A CA 1
ATOM 598 C C . GLY A 1 86 ? -11.426 1.407 4.901 1.00 85.38 86 GLY A C 1
ATOM 599 O O . GLY A 1 86 ? -11.762 0.490 5.642 1.00 85.38 86 GLY A O 1
ATOM 600 N N . THR A 1 87 ? -10.674 1.185 3.820 1.00 85.44 87 THR A N 1
ATOM 601 C CA . THR A 1 87 ? -10.163 -0.148 3.455 1.00 85.44 87 THR A CA 1
ATOM 602 C C . THR A 1 87 ? -8.971 -0.560 4.319 1.00 85.44 87 THR A C 1
ATOM 604 O O . THR A 1 87 ? -8.773 -1.743 4.575 1.00 85.44 87 THR A O 1
ATOM 607 N N . LEU A 1 88 ? -8.169 0.408 4.769 1.00 84.25 88 LEU A N 1
ATOM 608 C CA . LEU A 1 88 ? -7.100 0.204 5.746 1.00 84.25 88 LEU A CA 1
ATOM 609 C C . LEU A 1 88 ? -7.351 1.091 6.959 1.00 84.25 88 LEU A C 1
ATOM 611 O O . LEU A 1 88 ? -7.843 2.208 6.823 1.00 84.25 88 LEU A O 1
ATOM 615 N N . VAL A 1 89 ? -6.962 0.616 8.138 1.00 86.00 89 VAL A N 1
ATOM 616 C CA . VAL A 1 89 ? -7.065 1.388 9.378 1.00 86.00 89 VAL A CA 1
ATOM 617 C C . VAL A 1 89 ? -5.668 1.780 9.830 1.00 86.00 89 VAL A C 1
ATOM 619 O O . VAL A 1 89 ? -4.793 0.928 9.991 1.00 86.00 89 VAL A O 1
ATOM 622 N N . GLN A 1 90 ? -5.462 3.076 10.052 1.00 85.56 90 GLN A N 1
ATOM 623 C CA . GLN A 1 90 ? -4.265 3.568 10.718 1.00 85.56 90 GLN A CA 1
ATOM 624 C C . GLN A 1 90 ? -4.461 3.422 12.228 1.00 85.56 90 GLN A C 1
ATOM 626 O O . GLN A 1 90 ? -5.164 4.207 12.854 1.00 85.56 90 GLN A O 1
ATOM 631 N N . THR A 1 91 ? -3.873 2.377 12.804 1.00 81.81 91 THR A N 1
ATOM 632 C CA . THR A 1 91 ? -3.983 2.082 14.241 1.00 81.81 91 THR A CA 1
ATOM 633 C C . THR A 1 91 ? -2.957 2.846 15.076 1.00 81.81 91 THR A C 1
ATOM 635 O O . THR A 1 91 ? -3.216 3.164 16.233 1.00 81.81 91 THR A O 1
ATOM 638 N N . LYS A 1 92 ? -1.793 3.149 14.489 1.00 73.44 92 LYS A N 1
ATOM 639 C CA . LYS A 1 92 ? -0.739 3.992 15.062 1.00 73.44 92 LYS A CA 1
ATOM 640 C C . LYS A 1 92 ? -0.294 5.039 14.041 1.00 73.44 92 LYS A C 1
ATOM 642 O O . LYS A 1 92 ? -0.233 4.741 12.847 1.00 73.44 92 LYS A O 1
ATOM 647 N N . GLY A 1 93 ? -0.011 6.253 14.506 1.00 67.81 93 GLY A N 1
ATOM 648 C CA . GLY A 1 93 ? 0.449 7.388 13.703 1.00 67.81 93 GLY A CA 1
ATOM 649 C C . GLY A 1 93 ? 1.658 8.043 14.328 1.00 67.81 93 GLY A C 1
ATOM 650 O O . GLY A 1 93 ? 1.699 8.077 15.575 1.00 67.81 93 GLY A O 1
#

Foldseek 3Di:
DDDDDDDDDDDDPPPDDPPVPDPPPDDPPPPDCALLNLQVCLQVVDPDPPGDDPVRSLVSVVVVVHPCPVCVVSNVVSVVVCCVVVVDPDPDD

pLDDT: mean 70.06, std 16.49, range [39.38, 89.19]

Radius of gyration: 28.37 Å; chains: 1; bounding box: 54×58×73 Å